Protein AF-F6D5N9-F1 (afdb_monomer_lite)

Sequence (91 aa):
MLKNELKQLNKNLILKVREGKCGNITIYEMLKAVTVLDNNKGGQDYLLDHCTDEKMDELLKMINDIVNDMRAGQMNIPDLTAKYLDRIPQS

Secondary structure (DSSP, 8-state):
-HHHHHHHHHHHHHHHHHTTTT-S--HHHHHHHHHHHHTSHHHHHHHHHTTSTTTHHHHHHHHHHHHHHHHTT---HHHHHHHHHTTS---

Organism: Methanobacterium paludis (strain DSM 25820 / JCM 18151 / SWAN1) (NCBI:txid868131)

Structure (mmCIF, N/CA/C/O backbone):
data_AF-F6D5N9-F1
#
_entry.id   AF-F6D5N9-F1
#
loop_
_atom_site.group_PDB
_atom_site.id
_atom_site.type_symbol
_atom_site.label_atom_id
_atom_site.label_alt_id
_atom_site.label_comp_id
_atom_site.label_asym_id
_atom_site.label_entity_id
_atom_site.label_seq_id
_atom_site.pdbx_PDB_ins_code
_atom_site.Cartn_x
_atom_site.Cartn_y
_atom_site.Cartn_z
_atom_site.occupancy
_atom_site.B_iso_or_equiv
_atom_site.auth_seq_id
_atom_site.auth_comp_id
_atom_site.auth_asym_id
_atom_site.auth_atom_id
_atom_site.pdbx_PDB_model_num
ATOM 1 N N . MET A 1 1 ? 8.197 11.720 13.161 1.00 53.66 1 MET A N 1
ATOM 2 C CA . MET A 1 1 ? 6.724 11.675 13.056 1.00 53.66 1 MET A CA 1
ATOM 3 C C . MET A 1 1 ? 6.293 10.595 12.073 1.00 53.66 1 MET A C 1
ATOM 5 O O . MET A 1 1 ? 5.752 9.616 12.567 1.00 53.66 1 MET A O 1
ATOM 9 N N . LEU A 1 2 ? 6.724 10.638 10.802 1.00 64.81 2 LEU A N 1
ATOM 10 C CA . LEU A 1 2 ? 6.410 9.621 9.773 1.00 64.81 2 LEU A CA 1
ATOM 11 C C . LEU A 1 2 ? 6.456 8.146 10.230 1.00 64.81 2 LEU A C 1
ATOM 13 O O . LEU A 1 2 ? 5.528 7.382 9.988 1.00 64.81 2 LEU A O 1
ATOM 17 N N . LYS A 1 3 ? 7.516 7.730 10.942 1.00 66.62 3 LYS A N 1
ATOM 18 C CA . LYS A 1 3 ? 7.664 6.331 11.395 1.00 66.62 3 LYS A CA 1
ATOM 19 C C . LYS A 1 3 ? 6.556 5.857 12.350 1.00 66.62 3 LYS A C 1
ATOM 21 O O . LYS A 1 3 ? 6.273 4.663 12.392 1.00 66.62 3 LYS A O 1
ATOM 26 N N . ASN A 1 4 ? 5.948 6.755 13.129 1.00 78.12 4 ASN A N 1
ATOM 27 C CA . ASN A 1 4 ? 4.865 6.390 14.049 1.00 78.12 4 ASN A CA 1
ATOM 28 C C . ASN A 1 4 ? 3.522 6.279 13.321 1.00 78.12 4 ASN A C 1
ATOM 30 O O . ASN A 1 4 ? 2.742 5.382 13.635 1.00 78.12 4 ASN A O 1
ATOM 34 N N . GLU A 1 5 ? 3.284 7.140 12.334 1.00 78.75 5 GLU A N 1
ATOM 35 C CA . GLU A 1 5 ? 2.049 7.162 11.546 1.00 78.75 5 GLU A CA 1
ATOM 36 C C . GLU A 1 5 ? 1.970 5.944 10.622 1.00 78.75 5 GLU A C 1
ATOM 38 O O . GLU A 1 5 ? 0.986 5.210 10.668 1.00 78.75 5 GLU A O 1
ATOM 43 N N . LEU A 1 6 ? 3.060 5.610 9.920 1.00 80.06 6 LEU A N 1
ATOM 44 C CA . LEU A 1 6 ? 3.151 4.378 9.123 1.00 80.06 6 LEU A CA 1
ATOM 45 C C . LEU A 1 6 ? 2.991 3.113 9.983 1.00 80.06 6 LEU A C 1
ATOM 47 O O . LEU A 1 6 ? 2.368 2.134 9.572 1.00 80.06 6 LEU A O 1
ATOM 51 N N . LYS A 1 7 ? 3.500 3.124 11.222 1.00 84.31 7 LYS A N 1
ATOM 52 C CA . LYS A 1 7 ? 3.299 2.013 12.164 1.00 84.31 7 LYS A CA 1
ATOM 53 C C . LYS A 1 7 ? 1.831 1.870 12.567 1.00 84.31 7 LYS A C 1
ATOM 55 O O . LYS A 1 7 ? 1.363 0.742 12.725 1.00 84.31 7 LYS A O 1
ATOM 60 N N . GLN A 1 8 ? 1.119 2.979 12.757 1.00 86.31 8 GLN A N 1
ATOM 61 C CA . GLN A 1 8 ? -0.309 2.953 13.063 1.00 86.31 8 GLN A CA 1
ATOM 62 C C . GLN A 1 8 ? -1.132 2.512 11.849 1.00 86.31 8 GLN A C 1
ATOM 64 O O . GLN A 1 8 ? -2.003 1.658 12.001 1.00 86.31 8 GLN A O 1
ATOM 69 N N . LEU A 1 9 ? -0.795 2.990 10.651 1.00 87.94 9 LEU A N 1
ATOM 70 C CA . LEU A 1 9 ? -1.396 2.532 9.401 1.00 87.94 9 LEU A CA 1
ATOM 71 C C . LEU A 1 9 ? -1.248 1.015 9.236 1.00 87.94 9 LEU A C 1
ATOM 73 O O . LEU A 1 9 ? -2.240 0.322 9.033 1.00 87.94 9 LEU A O 1
ATOM 77 N N . ASN A 1 10 ? -0.043 0.472 9.428 1.00 87.38 10 ASN A N 1
ATOM 78 C CA . ASN A 1 10 ? 0.188 -0.972 9.352 1.00 87.38 10 ASN A CA 1
ATOM 79 C C . ASN A 1 10 ? -0.681 -1.756 10.344 1.00 87.38 10 ASN A C 1
ATOM 81 O O . ASN A 1 10 ? -1.211 -2.811 9.999 1.00 87.38 10 ASN A O 1
ATOM 85 N N . LYS A 1 11 ? -0.875 -1.249 11.570 1.00 89.25 11 LYS A N 1
ATOM 86 C CA . LYS A 1 11 ? -1.794 -1.875 12.535 1.00 89.25 11 LYS A CA 1
ATOM 87 C C . LYS A 1 11 ? -3.236 -1.854 12.034 1.00 89.25 11 LYS A C 1
ATOM 89 O O . LYS A 1 11 ? -3.904 -2.881 12.118 1.00 89.25 11 LYS A O 1
ATOM 94 N N . ASN A 1 12 ? -3.696 -0.720 11.508 1.00 88.38 12 ASN A N 1
ATOM 95 C CA . ASN A 1 12 ? -5.049 -0.577 10.977 1.00 88.38 12 ASN A CA 1
ATOM 96 C C . ASN A 1 12 ? -5.271 -1.540 9.801 1.00 88.38 12 ASN A C 1
ATOM 98 O O . ASN A 1 12 ? -6.238 -2.296 9.808 1.00 88.38 12 ASN A O 1
ATOM 102 N N . LEU A 1 13 ? -4.334 -1.605 8.854 1.00 88.44 13 LEU A N 1
ATOM 103 C CA . LEU A 1 13 ? -4.397 -2.523 7.715 1.00 88.44 13 LEU A CA 1
ATOM 104 C C . LEU A 1 13 ? -4.406 -3.993 8.158 1.00 88.44 13 LEU A C 1
ATOM 106 O O . LEU A 1 13 ? -5.197 -4.780 7.646 1.00 88.44 13 LEU A O 1
ATOM 110 N N . ILE A 1 14 ? -3.594 -4.372 9.153 1.00 89.69 14 ILE A N 1
ATOM 111 C CA . ILE A 1 14 ? -3.616 -5.729 9.729 1.00 89.69 14 ILE A CA 1
ATOM 112 C C . ILE A 1 14 ? -4.997 -6.069 10.299 1.00 89.69 14 ILE A C 1
ATOM 114 O O . ILE A 1 14 ? -5.471 -7.191 10.110 1.00 89.69 14 ILE A O 1
ATOM 118 N N . LEU A 1 15 ? -5.640 -5.130 10.998 1.00 90.44 15 LEU A N 1
ATOM 119 C CA . LEU A 1 15 ? -6.989 -5.334 11.527 1.00 90.44 15 LEU A CA 1
ATOM 120 C C . LEU A 1 15 ? -7.996 -5.534 10.391 1.00 90.44 15 LEU A C 1
ATOM 122 O O . LEU A 1 15 ? -8.720 -6.523 10.413 1.00 90.44 15 LEU A O 1
ATOM 126 N N . LYS A 1 16 ? -7.972 -4.691 9.352 1.00 86.75 16 LYS A N 1
ATOM 127 C CA . LYS A 1 16 ? -8.871 -4.829 8.192 1.00 86.75 16 LYS A CA 1
ATOM 128 C C . LYS A 1 16 ? -8.667 -6.164 7.456 1.00 86.75 16 LYS A C 1
ATOM 130 O O . LYS A 1 16 ? -9.648 -6.800 7.076 1.00 86.75 16 LYS A O 1
ATOM 135 N N . VAL A 1 17 ? -7.423 -6.643 7.321 1.00 86.56 17 VAL A N 1
ATOM 136 C CA . VAL A 1 17 ? -7.133 -7.977 6.752 1.00 86.56 17 VAL A CA 1
ATOM 137 C C . VAL A 1 17 ? -7.761 -9.078 7.611 1.00 86.56 17 VAL A C 1
ATOM 139 O O . VAL A 1 17 ? -8.406 -9.977 7.079 1.00 86.56 17 VAL A O 1
ATOM 142 N N . ARG A 1 18 ? -7.621 -9.004 8.940 1.00 86.88 18 ARG A N 1
ATOM 143 C CA . ARG A 1 18 ? -8.219 -9.978 9.875 1.00 86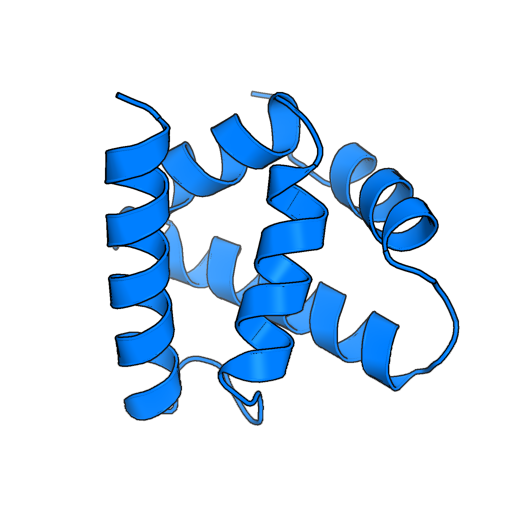.88 18 ARG A CA 1
ATOM 144 C C . ARG A 1 18 ? -9.746 -9.941 9.883 1.00 86.88 18 ARG A C 1
ATOM 146 O O . ARG A 1 18 ? -10.368 -10.974 10.092 1.00 86.88 18 ARG A O 1
ATOM 153 N N . GLU A 1 19 ? -10.332 -8.776 9.639 1.00 89.00 19 GLU A N 1
ATOM 154 C CA . GLU A 1 19 ? -11.775 -8.588 9.461 1.00 89.00 19 GLU A CA 1
ATOM 155 C C . GLU A 1 19 ? -12.280 -9.091 8.096 1.00 89.00 19 GLU A C 1
ATOM 157 O O . GLU A 1 19 ? -13.481 -9.050 7.843 1.00 89.00 19 GLU A O 1
ATOM 162 N N . GLY A 1 20 ? -11.392 -9.542 7.200 1.00 83.50 20 GLY A N 1
ATOM 163 C CA . GLY A 1 20 ? -11.752 -9.995 5.854 1.00 83.50 20 GLY A CA 1
ATOM 164 C C . GLY A 1 20 ? -12.097 -8.863 4.882 1.00 83.50 20 GLY A C 1
ATOM 165 O O . GLY A 1 20 ? -12.615 -9.122 3.799 1.00 83.50 20 GLY A O 1
ATOM 166 N N . LYS A 1 21 ? -11.795 -7.606 5.231 1.00 82.50 21 LYS A N 1
ATOM 167 C CA . LYS A 1 21 ? -12.109 -6.421 4.410 1.00 82.50 21 LYS A CA 1
ATOM 168 C C . LYS A 1 21 ? -11.128 -6.186 3.263 1.00 82.50 21 LYS A C 1
ATOM 170 O O . LYS A 1 21 ? -11.395 -5.377 2.386 1.00 82.50 21 LYS A O 1
ATOM 175 N N . CYS A 1 22 ? -10.008 -6.904 3.248 1.00 79.12 22 CYS A N 1
ATOM 176 C CA . CYS A 1 22 ? -8.969 -6.774 2.225 1.00 79.12 22 CYS A CA 1
ATOM 177 C C . CYS A 1 22 ? -9.042 -7.865 1.145 1.00 79.12 22 CYS A C 1
ATOM 179 O O . CYS A 1 22 ? -8.050 -8.097 0.462 1.00 79.12 22 CYS A O 1
ATOM 181 N N . GLY A 1 23 ? -10.172 -8.569 1.015 1.00 80.62 23 GLY A N 1
ATOM 182 C CA . GLY A 1 23 ? -10.296 -9.700 0.096 1.00 80.62 23 GLY A CA 1
ATOM 183 C C . GLY A 1 23 ? -9.397 -10.883 0.481 1.00 80.62 23 GLY A C 1
ATOM 184 O O . GLY A 1 23 ? -9.025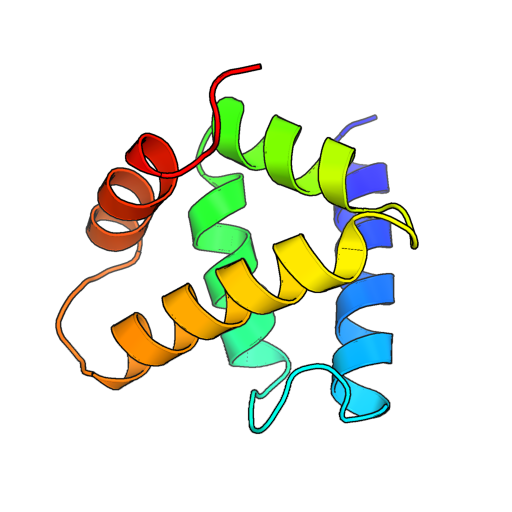 -11.054 1.642 1.00 80.62 23 GLY A O 1
ATOM 185 N N . ASN A 1 24 ? -9.042 -11.720 -0.499 1.00 84.31 24 ASN A N 1
ATOM 186 C CA . ASN A 1 24 ? -8.167 -12.879 -0.294 1.00 84.31 24 ASN A CA 1
ATOM 187 C C . ASN A 1 24 ? -6.684 -12.470 -0.318 1.00 84.31 24 ASN A C 1
ATOM 189 O O . ASN A 1 24 ? -5.941 -12.859 -1.224 1.00 84.31 24 ASN A O 1
ATOM 193 N N . ILE A 1 25 ? -6.267 -11.644 0.642 1.00 87.81 25 ILE A N 1
ATOM 194 C CA . ILE A 1 25 ? -4.895 -11.142 0.791 1.00 87.81 25 ILE A CA 1
ATOM 195 C C . ILE A 1 25 ? -4.355 -11.520 2.163 1.00 87.81 25 ILE A C 1
ATOM 197 O O . ILE A 1 25 ? -5.007 -11.326 3.188 1.00 87.81 25 ILE A O 1
ATOM 201 N N . THR A 1 26 ? -3.131 -12.039 2.199 1.00 89.50 26 THR A N 1
ATOM 202 C CA . THR A 1 26 ? -2.425 -12.299 3.455 1.00 89.50 26 THR A CA 1
ATOM 203 C C . THR A 1 26 ? -1.822 -11.014 4.023 1.00 89.50 26 THR A C 1
ATOM 205 O O . THR A 1 26 ? -1.457 -10.094 3.293 1.00 89.50 26 THR A O 1
ATOM 208 N N . ILE A 1 27 ? -1.619 -10.962 5.345 1.00 89.81 27 ILE A N 1
ATOM 209 C CA . ILE A 1 27 ? -0.921 -9.836 5.996 1.00 89.81 27 ILE A CA 1
ATOM 210 C C . ILE A 1 27 ? 0.452 -9.587 5.346 1.00 89.81 27 ILE A C 1
ATOM 212 O O . ILE A 1 27 ? 0.855 -8.442 5.174 1.00 89.81 27 ILE A O 1
ATOM 216 N N . TYR A 1 28 ? 1.159 -10.651 4.962 1.00 90.31 28 TYR A N 1
ATOM 217 C CA . TYR A 1 28 ? 2.467 -10.549 4.322 1.00 90.31 28 TYR A CA 1
ATOM 218 C C . TYR A 1 28 ? 2.406 -9.854 2.955 1.00 90.31 28 TYR A C 1
ATOM 220 O O . TYR A 1 28 ? 3.219 -8.976 2.672 1.00 90.31 28 TYR A O 1
ATOM 228 N N . GLU A 1 29 ? 1.435 -10.218 2.120 1.00 91.12 29 GLU A N 1
ATOM 229 C CA . GLU A 1 29 ? 1.224 -9.588 0.813 1.00 91.12 29 GLU A CA 1
ATOM 230 C C . GLU A 1 29 ? 0.811 -8.124 0.952 1.00 91.12 29 GLU A C 1
ATOM 232 O O . GLU A 1 29 ? 1.353 -7.274 0.251 1.00 91.12 29 GLU A O 1
ATOM 237 N N . MET A 1 30 ? -0.068 -7.819 1.911 1.00 91.50 30 MET A N 1
ATOM 238 C CA . MET A 1 30 ? -0.441 -6.442 2.233 1.00 91.50 30 MET A CA 1
ATOM 239 C C . MET A 1 30 ? 0.787 -5.609 2.630 1.00 91.50 30 MET A C 1
ATOM 241 O O . MET A 1 30 ? 0.997 -4.536 2.073 1.00 91.50 30 MET A O 1
ATOM 245 N N . LEU A 1 31 ? 1.650 -6.107 3.524 1.00 91.06 31 LEU A N 1
ATOM 246 C CA . LEU A 1 31 ? 2.845 -5.367 3.957 1.00 91.06 31 LEU A CA 1
ATOM 247 C C . LEU A 1 31 ? 3.849 -5.150 2.813 1.00 91.06 31 LEU A C 1
ATOM 249 O O . LEU A 1 31 ? 4.504 -4.106 2.749 1.00 91.06 31 LEU A O 1
ATOM 253 N N . LYS A 1 32 ? 3.960 -6.104 1.882 1.00 90.50 32 LYS A N 1
ATOM 254 C CA . LYS A 1 32 ? 4.749 -5.917 0.656 1.00 90.50 32 LYS A CA 1
ATOM 255 C C . LYS A 1 32 ? 4.166 -4.832 -0.242 1.00 90.50 32 LYS A C 1
ATOM 257 O O . LYS A 1 32 ? 4.922 -3.996 -0.723 1.00 90.50 32 LYS A O 1
ATOM 262 N N . ALA A 1 33 ? 2.850 -4.814 -0.434 1.00 91.00 33 ALA A N 1
ATOM 263 C CA . ALA A 1 33 ? 2.188 -3.771 -1.211 1.00 91.00 33 ALA A CA 1
ATOM 264 C C . ALA A 1 33 ? 2.340 -2.384 -0.568 1.00 91.00 33 ALA A C 1
ATOM 266 O O . ALA A 1 33 ? 2.599 -1.410 -1.267 1.00 91.00 33 ALA A O 1
ATOM 267 N N . VAL A 1 34 ? 2.296 -2.290 0.763 1.00 91.62 34 VAL A N 1
ATOM 268 C CA . VAL A 1 34 ? 2.628 -1.043 1.472 1.00 91.62 34 VAL A CA 1
ATOM 269 C C . VAL A 1 34 ? 4.075 -0.629 1.205 1.00 91.62 34 VAL A C 1
ATOM 271 O O . VAL A 1 34 ? 4.328 0.544 0.969 1.00 91.62 34 VAL A O 1
ATOM 274 N N . THR A 1 35 ? 5.019 -1.575 1.169 1.00 90.75 35 THR A N 1
ATOM 275 C CA . THR A 1 35 ? 6.434 -1.282 0.868 1.00 90.75 35 THR A CA 1
ATOM 276 C C . THR A 1 35 ? 6.616 -0.709 -0.541 1.00 90.75 35 THR A C 1
ATOM 278 O O . THR A 1 35 ? 7.444 0.174 -0.731 1.00 90.75 35 THR A O 1
ATOM 281 N N . VAL A 1 36 ? 5.830 -1.164 -1.524 1.00 90.81 36 VAL A N 1
ATOM 282 C CA . VAL A 1 36 ? 5.819 -0.588 -2.883 1.00 90.81 36 VAL A CA 1
ATOM 283 C C . VAL A 1 36 ? 5.494 0.911 -2.842 1.00 90.81 36 VAL A C 1
ATOM 285 O O . VAL A 1 36 ? 6.139 1.695 -3.532 1.00 90.81 36 VAL A O 1
ATOM 288 N N . LEU A 1 37 ? 4.546 1.322 -1.998 1.00 91.06 37 LEU A N 1
ATOM 289 C CA . LEU A 1 37 ? 4.161 2.727 -1.838 1.00 91.06 37 LEU A CA 1
ATOM 290 C C . LEU A 1 37 ? 5.143 3.504 -0.934 1.00 91.06 37 LEU A C 1
ATOM 292 O O . LEU A 1 37 ? 5.505 4.633 -1.243 1.00 91.06 37 LEU A O 1
ATOM 296 N N . ASP A 1 38 ? 5.658 2.897 0.136 1.00 90.19 38 ASP A N 1
ATOM 297 C CA . ASP A 1 38 ? 6.572 3.530 1.109 1.00 90.19 38 ASP A CA 1
ATOM 298 C C . ASP A 1 38 ? 8.001 3.775 0.567 1.00 90.19 38 ASP A C 1
ATOM 300 O O . ASP A 1 38 ? 8.837 4.396 1.221 1.00 90.19 38 ASP A O 1
ATOM 304 N N . ASN A 1 39 ? 8.313 3.321 -0.649 1.00 87.62 39 ASN A N 1
ATOM 305 C CA . ASN A 1 39 ? 9.644 3.475 -1.251 1.00 87.62 39 ASN A CA 1
ATOM 306 C C . ASN A 1 39 ? 10.007 4.917 -1.648 1.00 87.62 39 ASN A C 1
ATOM 308 O O . ASN A 1 39 ? 11.147 5.180 -2.032 1.00 87.62 39 ASN A O 1
ATOM 312 N N . ASN A 1 40 ? 9.061 5.854 -1.614 1.00 85.69 40 ASN A N 1
ATOM 313 C CA . ASN A 1 40 ? 9.289 7.245 -1.998 1.00 85.69 40 ASN A CA 1
ATOM 314 C C . ASN A 1 40 ? 8.300 8.189 -1.295 1.00 85.69 40 ASN A C 1
ATOM 316 O O . ASN A 1 40 ? 7.300 7.759 -0.722 1.00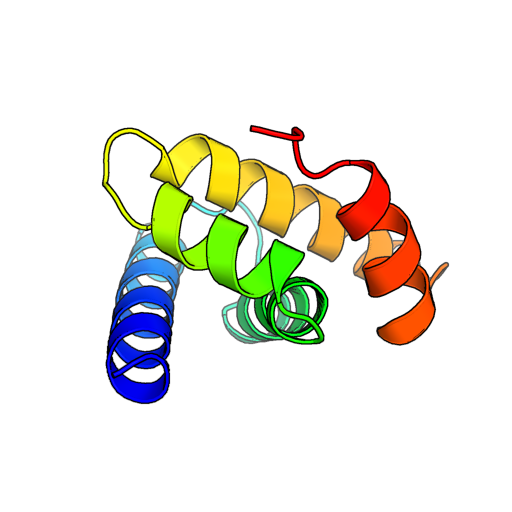 85.69 40 ASN A O 1
ATOM 320 N N . LYS A 1 41 ? 8.556 9.497 -1.403 1.00 87.38 41 LYS A N 1
ATOM 321 C CA . LYS A 1 41 ? 7.749 10.521 -0.735 1.00 87.38 41 LYS A CA 1
ATOM 322 C C . LYS A 1 41 ? 6.286 10.566 -1.202 1.00 87.38 41 LYS A C 1
ATOM 324 O O . LYS A 1 41 ? 5.406 10.640 -0.360 1.00 87.38 41 LYS A O 1
ATOM 329 N N . GLY A 1 42 ? 6.017 10.492 -2.506 1.00 87.12 42 GLY A N 1
ATOM 330 C CA . GLY A 1 42 ? 4.647 10.565 -3.030 1.00 87.12 42 GLY A CA 1
ATOM 331 C C . GLY A 1 42 ? 3.772 9.400 -2.563 1.00 87.12 42 GLY A C 1
ATOM 332 O O . GLY A 1 42 ? 2.620 9.597 -2.186 1.00 87.12 42 GLY A O 1
ATOM 333 N N . GLY A 1 43 ? 4.333 8.191 -2.504 1.00 89.62 43 GLY A N 1
ATOM 334 C CA . GLY A 1 43 ? 3.624 7.036 -1.958 1.00 89.62 43 GLY A CA 1
ATOM 335 C C . GLY A 1 43 ? 3.475 7.072 -0.434 1.00 89.62 43 GLY A C 1
ATOM 336 O O . GLY A 1 43 ? 2.428 6.675 0.072 1.00 89.62 43 GLY A O 1
ATOM 337 N N . GLN A 1 44 ? 4.445 7.625 0.303 1.00 88.81 44 GLN A N 1
ATOM 338 C CA . GLN A 1 44 ? 4.286 7.911 1.736 1.00 88.81 44 GLN A CA 1
ATOM 339 C C . GLN A 1 44 ? 3.153 8.904 1.997 1.00 88.81 44 GLN A C 1
ATOM 341 O O . GLN A 1 44 ? 2.304 8.648 2.849 1.00 88.81 44 GLN A O 1
ATOM 346 N N . ASP A 1 45 ? 3.113 10.003 1.246 1.00 89.00 45 ASP A N 1
ATOM 347 C CA . ASP A 1 45 ? 2.072 11.023 1.369 1.00 89.00 45 ASP A CA 1
ATOM 348 C C . ASP A 1 45 ? 0.692 10.422 1.037 1.00 89.00 45 ASP A C 1
ATOM 350 O O . ASP A 1 45 ? -0.264 10.633 1.782 1.00 89.00 45 ASP A O 1
ATOM 354 N N . TYR A 1 46 ? 0.603 9.572 0.004 1.00 89.75 46 TYR A N 1
ATOM 355 C CA . TYR A 1 46 ? -0.619 8.833 -0.330 1.00 89.75 46 TYR A CA 1
ATOM 356 C C . TYR A 1 46 ? -1.075 7.899 0.802 1.00 89.75 46 TYR A C 1
ATOM 358 O O . TYR A 1 46 ? -2.236 7.946 1.209 1.00 89.75 46 TYR A O 1
ATOM 366 N N . LEU A 1 47 ? -0.166 7.082 1.349 1.00 90.75 47 LEU A N 1
ATOM 367 C CA . LEU A 1 47 ? -0.450 6.174 2.467 1.00 90.75 47 LEU A CA 1
ATOM 368 C C . LEU A 1 47 ? -0.994 6.924 3.690 1.00 90.75 47 LEU A C 1
ATOM 370 O O . LEU A 1 47 ? -1.898 6.429 4.362 1.00 90.75 47 LEU A O 1
ATOM 374 N N . LEU A 1 48 ? -0.438 8.100 3.988 1.00 87.56 48 LEU A N 1
ATOM 375 C CA . LEU A 1 48 ? -0.840 8.923 5.127 1.00 87.56 48 LEU A CA 1
ATOM 376 C C . LEU A 1 48 ? -2.169 9.645 4.880 1.00 87.56 48 LEU A C 1
ATOM 378 O O . LEU A 1 48 ? -3.015 9.657 5.772 1.00 87.56 48 LEU A O 1
ATOM 382 N N . ASP A 1 49 ? -2.396 10.186 3.684 1.00 87.31 49 ASP A N 1
ATOM 383 C CA . ASP A 1 49 ? -3.666 10.835 3.331 1.00 87.31 49 ASP A CA 1
ATOM 384 C C . ASP A 1 49 ? -4.837 9.835 3.329 1.00 87.31 49 ASP A C 1
ATOM 386 O O . ASP A 1 49 ? -5.942 10.163 3.756 1.00 87.31 49 ASP A O 1
ATOM 390 N N . HIS A 1 50 ? -4.580 8.582 2.941 1.00 87.62 50 HIS A N 1
ATOM 391 C CA . HIS A 1 50 ? -5.606 7.540 2.827 1.00 87.62 50 HIS A CA 1
ATOM 392 C C . HIS A 1 50 ? -5.673 6.603 4.046 1.00 87.62 50 HIS A C 1
ATOM 394 O O . HIS A 1 50 ? -6.318 5.555 4.000 1.00 87.62 50 HIS A O 1
ATOM 400 N N . CYS A 1 51 ? -5.026 6.966 5.163 1.00 80.81 51 CYS A N 1
ATOM 401 C CA . CYS A 1 51 ? -5.097 6.196 6.410 1.00 80.81 51 CYS A CA 1
ATOM 402 C C . CYS A 1 51 ? -6.362 6.470 7.248 1.00 80.81 51 CYS A C 1
ATOM 404 O O . CYS A 1 51 ? -6.558 5.827 8.285 1.00 80.81 51 CYS A O 1
ATOM 406 N N . THR A 1 52 ? -7.205 7.413 6.817 1.00 79.12 52 THR A N 1
ATOM 407 C CA . THR A 1 52 ? -8.487 7.758 7.444 1.00 79.12 52 THR A CA 1
ATOM 408 C C . THR A 1 52 ? -9.584 6.786 7.011 1.00 79.12 52 THR A C 1
ATOM 410 O O . THR A 1 52 ? -9.518 6.219 5.925 1.00 79.12 52 THR A O 1
ATOM 413 N N . ASP A 1 53 ? -10.616 6.589 7.838 1.00 74.12 53 ASP A N 1
ATOM 414 C CA . ASP A 1 53 ? -11.697 5.645 7.511 1.00 74.12 53 ASP A CA 1
ATOM 415 C C . ASP A 1 53 ? -12.440 6.004 6.208 1.00 74.12 53 ASP A C 1
ATOM 417 O O . ASP A 1 53 ? -12.877 5.099 5.506 1.00 74.12 53 ASP A O 1
ATOM 421 N N . GLU A 1 54 ? -12.531 7.290 5.848 1.00 83.62 54 GLU A N 1
ATOM 422 C CA . GLU A 1 54 ? -13.218 7.759 4.631 1.00 83.62 54 GLU A CA 1
ATOM 423 C C . GLU A 1 54 ? -12.504 7.348 3.337 1.00 83.62 54 GLU A C 1
ATOM 425 O O . GLU A 1 54 ? -13.154 7.047 2.339 1.00 83.62 54 GLU A O 1
ATOM 430 N N . LYS A 1 55 ? -11.166 7.322 3.357 1.00 85.81 55 LYS A N 1
ATOM 431 C CA . LYS A 1 55 ? -10.319 7.006 2.195 1.00 85.81 55 LYS A CA 1
ATOM 432 C C . LYS A 1 55 ? -9.703 5.606 2.260 1.00 85.81 55 LYS A C 1
ATOM 434 O O . LYS A 1 55 ? -9.036 5.170 1.321 1.00 85.81 55 LYS A O 1
ATOM 439 N N . MET A 1 56 ? -9.935 4.881 3.355 1.00 86.19 56 MET A N 1
ATOM 440 C CA . MET A 1 56 ? -9.355 3.561 3.592 1.00 86.19 56 MET A CA 1
ATOM 441 C C . MET A 1 56 ? -9.725 2.567 2.488 1.00 86.19 56 MET A C 1
ATOM 443 O O . MET A 1 56 ? -8.882 1.777 2.080 1.00 86.19 56 MET A O 1
ATOM 447 N N . ASP A 1 57 ? -10.956 2.605 1.976 1.00 87.81 57 ASP A N 1
ATOM 448 C CA . ASP A 1 57 ? -11.395 1.676 0.928 1.00 87.81 57 ASP A CA 1
ATOM 449 C C . ASP A 1 57 ? -10.634 1.886 -0.393 1.00 87.81 57 ASP A C 1
ATOM 451 O O . ASP A 1 57 ? -10.314 0.918 -1.088 1.00 87.81 57 ASP A O 1
ATOM 455 N N . GLU A 1 58 ? -10.263 3.129 -0.716 1.00 89.75 58 GLU A N 1
ATOM 456 C CA . GLU A 1 58 ? -9.426 3.446 -1.879 1.00 89.75 58 GLU A CA 1
ATOM 457 C C . GLU A 1 58 ? -8.003 2.913 -1.699 1.00 89.75 58 GLU A C 1
ATOM 459 O O . GLU A 1 58 ? -7.462 2.263 -2.600 1.00 89.75 58 GLU A O 1
ATOM 464 N N . LEU A 1 59 ? -7.430 3.094 -0.505 1.00 90.88 59 LEU A N 1
ATOM 465 C CA . LEU A 1 59 ? -6.133 2.520 -0.159 1.00 90.88 59 LEU A CA 1
ATOM 466 C C . LEU A 1 59 ? -6.160 0.989 -0.233 1.00 90.88 59 LEU A C 1
ATOM 468 O O . LEU A 1 59 ? -5.254 0.374 -0.799 1.00 90.88 59 LEU A O 1
ATOM 472 N N . LEU A 1 60 ? -7.205 0.358 0.303 1.00 89.94 60 LEU A N 1
ATOM 473 C CA . LEU A 1 60 ? -7.374 -1.091 0.245 1.00 89.94 60 LEU A CA 1
ATOM 474 C C . LEU A 1 60 ? -7.480 -1.583 -1.196 1.00 89.94 60 LEU A C 1
ATOM 476 O O . LEU A 1 60 ? -6.888 -2.613 -1.522 1.00 89.94 60 LEU A O 1
ATOM 480 N N . LYS A 1 61 ? -8.177 -0.854 -2.070 1.00 91.19 61 LYS A N 1
ATOM 481 C CA . LYS A 1 61 ? -8.237 -1.168 -3.500 1.00 91.19 61 LYS A CA 1
ATOM 482 C C . LYS A 1 61 ? -6.853 -1.097 -4.148 1.00 91.19 61 LYS A C 1
ATOM 484 O O . LYS A 1 61 ? -6.459 -2.053 -4.810 1.00 91.19 61 LYS A O 1
ATOM 489 N N . MET A 1 62 ? -6.085 -0.035 -3.898 1.00 91.69 62 MET A N 1
ATOM 490 C CA . MET A 1 62 ? -4.724 0.090 -4.434 1.00 91.69 62 MET A CA 1
ATOM 491 C C . MET A 1 62 ? -3.804 -1.034 -3.935 1.00 91.69 62 MET A C 1
ATOM 493 O O . MET A 1 62 ? -3.080 -1.637 -4.725 1.00 91.69 62 MET A O 1
ATOM 497 N N . ILE A 1 63 ? -3.873 -1.377 -2.645 1.00 92.25 63 ILE A N 1
ATOM 498 C CA . ILE A 1 63 ? -3.143 -2.514 -2.065 1.00 92.25 63 ILE A CA 1
ATOM 499 C C . ILE A 1 63 ? -3.536 -3.823 -2.759 1.00 92.25 63 ILE A C 1
ATOM 501 O O . ILE A 1 63 ? -2.662 -4.631 -3.077 1.00 92.25 63 ILE A O 1
ATOM 505 N N . ASN A 1 64 ? -4.829 -4.039 -3.015 1.00 91.19 64 ASN A N 1
ATOM 506 C CA . ASN A 1 64 ? -5.309 -5.231 -3.710 1.00 91.19 64 ASN A CA 1
ATOM 507 C C . ASN A 1 64 ? -4.763 -5.326 -5.137 1.00 91.19 64 ASN A C 1
ATOM 509 O O . ASN A 1 64 ? -4.306 -6.396 -5.543 1.00 91.19 64 ASN A O 1
ATOM 513 N N . ASP A 1 65 ? -4.762 -4.219 -5.875 1.00 91.88 65 ASP A N 1
ATOM 514 C CA . ASP A 1 65 ? -4.241 -4.172 -7.240 1.00 91.88 65 ASP A CA 1
ATOM 515 C C . ASP A 1 65 ? -2.734 -4.490 -7.272 1.00 91.88 65 ASP A C 1
ATOM 517 O O . ASP A 1 65 ? -2.297 -5.328 -8.067 1.00 91.88 65 ASP A O 1
ATOM 521 N N . ILE A 1 66 ? -1.950 -3.926 -6.341 1.00 92.06 66 ILE A N 1
ATOM 522 C CA . ILE A 1 66 ? -0.515 -4.237 -6.202 1.00 92.06 66 ILE A CA 1
ATOM 523 C C . ILE A 1 66 ? -0.308 -5.728 -5.907 1.00 92.06 66 ILE A C 1
ATOM 525 O O . ILE A 1 66 ? 0.550 -6.367 -6.518 1.00 92.06 66 ILE A O 1
ATOM 529 N N . VAL A 1 67 ? -1.088 -6.311 -4.991 1.00 91.69 67 VAL A N 1
ATOM 530 C CA . VAL A 1 67 ? -0.973 -7.740 -4.652 1.00 91.69 67 VAL A CA 1
ATOM 531 C C . VAL A 1 67 ? -1.344 -8.634 -5.834 1.00 91.69 67 VAL A C 1
ATOM 533 O O . VAL A 1 67 ? -0.672 -9.641 -6.065 1.00 91.69 67 VAL A O 1
A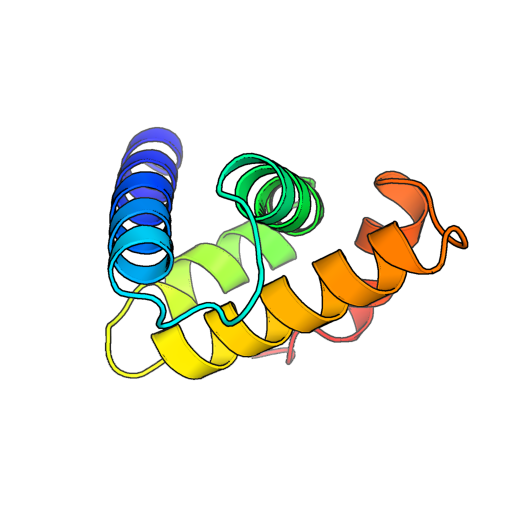TOM 536 N N . ASN A 1 68 ? -2.368 -8.276 -6.606 1.00 91.38 68 ASN A N 1
ATOM 537 C CA . ASN A 1 68 ? -2.746 -9.018 -7.807 1.00 91.38 68 ASN A CA 1
ATOM 538 C C . ASN A 1 68 ? -1.631 -8.991 -8.859 1.00 91.38 68 ASN A C 1
ATOM 540 O O . ASN A 1 68 ? -1.288 -10.042 -9.402 1.00 91.38 68 ASN A O 1
ATOM 544 N N . ASP A 1 69 ? -1.000 -7.836 -9.080 1.00 90.94 69 ASP A N 1
ATOM 545 C CA . ASP A 1 69 ? 0.150 -7.719 -9.984 1.00 90.94 69 ASP A CA 1
ATOM 546 C C . ASP A 1 69 ? 1.370 -8.514 -9.484 1.00 90.94 69 ASP A C 1
ATOM 548 O O . ASP A 1 69 ? 2.040 -9.187 -10.272 1.00 90.94 69 ASP A O 1
ATOM 552 N N . MET A 1 70 ? 1.638 -8.501 -8.170 1.00 88.88 70 MET A N 1
ATOM 553 C CA . MET A 1 70 ? 2.685 -9.333 -7.559 1.00 88.88 70 MET A CA 1
ATOM 554 C C . MET A 1 70 ? 2.428 -10.826 -7.796 1.00 88.88 70 MET A C 1
ATOM 556 O O . MET A 1 70 ? 3.356 -11.566 -8.124 1.00 88.88 70 MET A O 1
ATOM 560 N N . ARG A 1 71 ? 1.179 -11.282 -7.632 1.00 88.75 71 ARG A N 1
ATOM 561 C CA . ARG A 1 71 ? 0.775 -12.685 -7.840 1.00 88.75 71 ARG A CA 1
ATOM 562 C C . ARG A 1 71 ? 0.836 -13.100 -9.304 1.00 88.75 71 ARG A C 1
ATOM 564 O O . ARG A 1 71 ? 1.215 -14.232 -9.588 1.00 88.75 71 ARG A O 1
ATOM 571 N N . ALA A 1 72 ? 0.495 -12.194 -10.219 1.00 86.69 72 ALA A N 1
ATOM 572 C CA . ALA A 1 72 ? 0.591 -12.418 -11.659 1.00 86.69 72 ALA A CA 1
ATOM 573 C C . ALA A 1 72 ? 2.046 -12.577 -12.149 1.00 86.69 72 ALA A C 1
ATOM 575 O O . ALA A 1 72 ? 2.267 -12.955 -13.297 1.00 86.69 72 ALA A O 1
ATOM 576 N N . GLY A 1 73 ? 3.039 -12.331 -11.284 1.00 69.88 73 GLY A N 1
ATOM 577 C CA . GLY A 1 73 ? 4.435 -12.690 -11.520 1.00 69.88 73 GLY A CA 1
ATOM 578 C C . GLY A 1 73 ? 5.186 -11.756 -12.466 1.00 69.88 73 GLY A C 1
ATOM 579 O O . GLY A 1 73 ? 6.248 -12.138 -12.952 1.00 69.88 73 GLY A O 1
ATOM 580 N N . GLN A 1 74 ? 4.668 -10.554 -12.742 1.00 61.59 74 GLN A N 1
ATOM 581 C CA . GLN A 1 74 ? 5.233 -9.690 -13.785 1.00 61.59 74 GLN A CA 1
ATOM 582 C C . GLN A 1 74 ? 6.121 -8.539 -13.312 1.00 61.59 74 GLN A C 1
ATOM 584 O O . GLN A 1 74 ? 6.768 -7.937 -14.162 1.00 61.59 74 GLN A O 1
ATOM 589 N N . MET A 1 75 ? 6.203 -8.202 -12.022 1.00 63.50 75 MET A N 1
ATOM 590 C CA . MET A 1 75 ? 6.959 -7.011 -11.603 1.00 63.50 75 MET A CA 1
ATOM 591 C C . MET A 1 75 ? 7.582 -7.187 -10.212 1.00 63.50 75 MET A C 1
ATOM 593 O O . MET A 1 75 ? 6.923 -7.631 -9.270 1.00 63.50 75 MET A O 1
ATOM 597 N N . ASN A 1 76 ? 8.870 -6.855 -10.084 1.00 80.00 76 ASN A N 1
ATOM 598 C CA . ASN A 1 76 ? 9.554 -6.769 -8.791 1.00 80.00 76 ASN A CA 1
ATOM 599 C C . ASN A 1 76 ? 9.116 -5.486 -8.039 1.00 80.00 76 ASN A C 1
ATOM 601 O O . ASN A 1 76 ? 8.390 -4.656 -8.581 1.00 80.00 76 ASN A O 1
ATOM 605 N N . ILE A 1 77 ? 9.525 -5.314 -6.773 1.00 82.50 77 ILE A N 1
ATOM 606 C CA . ILE A 1 77 ? 9.132 -4.137 -5.968 1.00 82.50 77 ILE A CA 1
ATOM 607 C C . ILE A 1 77 ? 9.478 -2.805 -6.671 1.00 82.50 77 ILE A C 1
ATOM 609 O O . ILE A 1 77 ? 8.596 -1.947 -6.718 1.00 82.50 77 ILE A O 1
ATOM 613 N N . PRO A 1 78 ? 10.690 -2.605 -7.229 1.00 85.44 78 PRO A N 1
ATOM 614 C CA . PRO A 1 78 ? 11.006 -1.412 -8.021 1.00 85.44 78 PRO A CA 1
ATOM 615 C C . PRO A 1 78 ? 10.046 -1.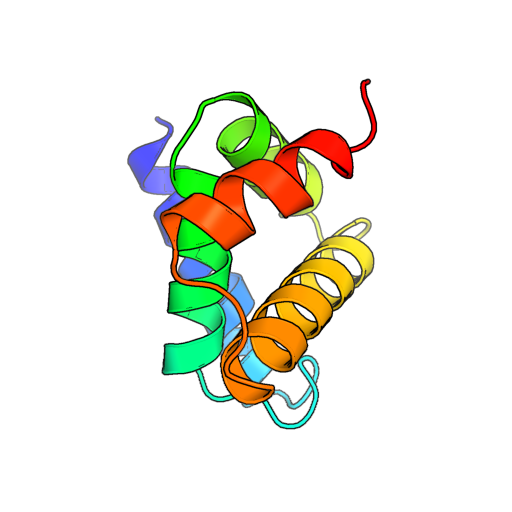146 -9.189 1.00 85.44 78 PRO A C 1
ATOM 617 O O . PRO A 1 78 ? 9.540 -0.031 -9.313 1.00 85.44 78 PRO A O 1
ATOM 620 N N . ASP A 1 79 ? 9.742 -2.160 -9.999 1.00 87.06 79 ASP A N 1
ATOM 621 C CA . ASP A 1 79 ? 8.863 -2.023 -11.168 1.00 87.06 79 ASP A CA 1
ATOM 622 C C . ASP A 1 79 ? 7.428 -1.664 -10.750 1.00 87.06 79 ASP A C 1
ATOM 624 O O . ASP A 1 79 ? 6.798 -0.771 -11.321 1.00 87.06 79 ASP A O 1
ATOM 628 N N . LEU A 1 80 ? 6.926 -2.309 -9.691 1.00 89.38 80 LEU A N 1
ATOM 629 C CA . LEU A 1 80 ? 5.630 -1.977 -9.094 1.00 89.38 80 LEU A CA 1
ATOM 630 C C . LEU A 1 80 ? 5.626 -0.564 -8.511 1.00 89.38 80 LEU A C 1
ATOM 632 O O . LEU A 1 80 ? 4.627 0.139 -8.627 1.00 89.38 80 LEU A O 1
ATOM 636 N N . THR A 1 81 ? 6.738 -0.134 -7.909 1.00 87.88 81 THR A N 1
ATOM 637 C CA . THR A 1 81 ? 6.861 1.210 -7.330 1.00 87.88 81 THR A CA 1
ATOM 638 C C . THR A 1 81 ? 6.710 2.255 -8.427 1.00 87.88 81 THR A C 1
ATOM 640 O O . THR A 1 81 ? 5.884 3.151 -8.292 1.00 87.88 81 THR A O 1
ATOM 643 N N . ALA A 1 82 ? 7.432 2.104 -9.542 1.00 88.25 82 ALA A N 1
ATOM 644 C CA . ALA A 1 82 ? 7.309 2.999 -10.690 1.00 88.25 82 ALA A CA 1
ATOM 645 C C . ALA A 1 82 ? 5.878 3.009 -11.257 1.00 88.25 82 ALA A C 1
ATOM 647 O O . ALA A 1 82 ? 5.278 4.071 -11.396 1.00 88.25 82 ALA A O 1
ATOM 648 N N . LYS A 1 83 ? 5.287 1.828 -11.493 1.00 90.06 83 LYS A N 1
ATOM 649 C CA . LYS A 1 83 ? 3.923 1.697 -12.034 1.00 90.06 83 LYS A CA 1
ATOM 650 C C . LYS A 1 83 ? 2.865 2.381 -11.168 1.00 90.06 83 LYS A C 1
ATOM 652 O O . LYS A 1 83 ? 1.960 3.014 -11.705 1.00 90.06 83 LYS A O 1
ATOM 657 N N . TYR A 1 84 ? 2.905 2.179 -9.852 1.00 88.81 84 TYR A N 1
ATOM 658 C CA . TYR A 1 84 ? 1.854 2.680 -8.965 1.00 88.81 84 TYR A CA 1
ATOM 659 C C . TYR A 1 84 ? 2.058 4.133 -8.569 1.00 88.81 84 TYR A C 1
ATOM 661 O O . TYR A 1 84 ? 1.066 4.811 -8.333 1.00 88.81 84 TYR A O 1
ATOM 669 N N . LEU A 1 85 ? 3.291 4.641 -8.593 1.00 84.94 85 LEU A N 1
ATOM 670 C CA . LEU A 1 85 ? 3.543 6.067 -8.422 1.00 84.94 85 LEU A CA 1
ATOM 671 C C . LEU A 1 85 ? 2.855 6.922 -9.478 1.00 84.94 85 LEU A C 1
ATOM 673 O O . LEU A 1 85 ? 2.197 7.896 -9.130 1.00 84.94 85 LEU A O 1
ATOM 677 N N . ASP A 1 86 ? 2.9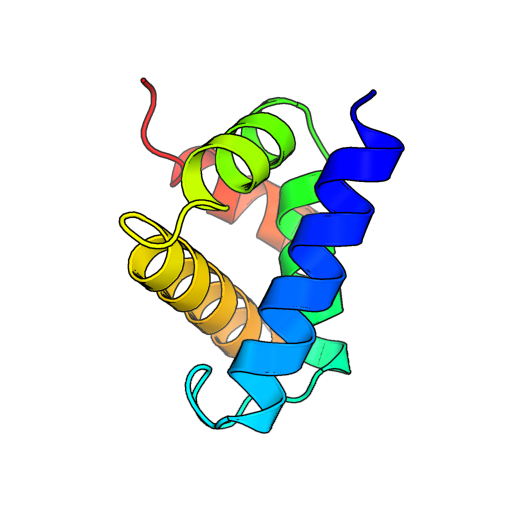37 6.516 -10.742 1.00 83.69 86 ASP A N 1
ATOM 678 C CA . ASP A 1 86 ? 2.285 7.225 -11.849 1.00 83.69 86 ASP A CA 1
ATOM 679 C C . ASP A 1 86 ? 0.749 7.182 -11.760 1.00 83.69 86 ASP A C 1
ATOM 681 O O . ASP A 1 86 ? 0.052 7.934 -12.441 1.00 83.69 86 ASP A O 1
ATOM 685 N N . ARG A 1 87 ? 0.203 6.286 -10.928 1.00 83.06 87 ARG A N 1
ATOM 686 C CA . ARG A 1 87 ? -1.238 6.107 -10.700 1.00 83.06 87 ARG A CA 1
ATOM 687 C C . ARG A 1 87 ? -1.735 6.794 -9.435 1.00 83.06 87 ARG A C 1
ATOM 689 O O . ARG A 1 87 ? -2.949 6.842 -9.239 1.00 83.06 87 ARG A O 1
ATOM 696 N N . ILE A 1 88 ? -0.838 7.293 -8.582 1.00 84.06 88 ILE A N 1
ATOM 697 C CA . ILE A 1 88 ? -1.231 8.104 -7.432 1.00 84.06 88 ILE A CA 1
ATOM 698 C C . ILE A 1 88 ? -1.828 9.404 -7.985 1.00 84.06 88 ILE A C 1
ATOM 700 O O . ILE A 1 88 ? -1.151 10.096 -8.750 1.00 84.06 88 ILE A O 1
ATOM 704 N N . PRO A 1 89 ? -3.085 9.744 -7.640 1.00 75.00 89 PRO A N 1
ATOM 705 C CA . PRO A 1 89 ? -3.677 11.010 -8.043 1.00 75.00 89 PRO A CA 1
ATOM 706 C C . PRO A 1 89 ? -2.774 12.157 -7.592 1.00 75.00 89 PRO A C 1
ATOM 708 O O . PRO A 1 89 ? -2.416 12.234 -6.417 1.00 75.00 89 PRO A O 1
ATOM 711 N N . GLN A 1 90 ? -2.379 13.025 -8.523 1.00 60.66 90 GLN A N 1
ATOM 712 C CA . GLN A 1 90 ? -1.675 14.245 -8.149 1.00 60.66 90 GLN A CA 1
ATOM 713 C C . GLN A 1 90 ? -2.690 15.200 -7.527 1.00 60.66 90 GLN A C 1
ATOM 715 O O . GLN A 1 90 ? -3.634 15.620 -8.199 1.00 60.66 90 GLN A O 1
ATOM 720 N N . SER A 1 91 ? -2.513 15.457 -6.233 1.00 52.19 91 SER A N 1
ATOM 721 C CA . SER A 1 91 ? -3.271 16.446 -5.466 1.00 52.19 91 SER A CA 1
ATOM 722 C C . SER A 1 91 ? -3.015 17.869 -5.948 1.00 52.19 91 SER A C 1
ATOM 724 O O . SER A 1 91 ? -1.849 18.174 -6.295 1.00 52.19 91 SER A O 1
#

pLDDT: mean 84.98, std 8.41, range [52.19, 92.25]

Foldseek 3Di:
DLVVLVVVLLVVVQVCVVVCVLPPDDSVLLVLLLLLLVVDDLSSVVSNVQSDPVNVNVVSVSSSVLSVVVVVVDDDSVRSSVVVSVVRDDD

Radius of gyration: 12.1 Å; chains: 1; bounding box: 24×29×28 Å